Protein AF-A0A917RZV7-F1 (afdb_monomer)

Foldseek 3Di:
DKKKFKFFAAPPDDSPLRRQAIDPPDTDGDPPNDDDVVVSLVTQWMWIAIPVGTDDIGGSVRCPCVVVVNVVSNCCRVVVVVVVVVVPD

Organism: NCBI:txid492735

Structure (mmCIF, N/CA/C/O backbone):
data_AF-A0A917RZV7-F1
#
_entry.id   AF-A0A917RZV7-F1
#
loop_
_atom_site.group_PDB
_atom_site.id
_atom_site.type_symbol
_atom_site.label_atom_id
_atom_site.label_alt_id
_atom_site.label_comp_id
_atom_site.label_asym_id
_atom_site.label_entity_id
_atom_site.label_seq_id
_atom_site.pdbx_PDB_ins_code
_atom_site.Cartn_x
_atom_site.Cartn_y
_atom_site.Cartn_z
_atom_site.occupancy
_atom_site.B_iso_or_equiv
_atom_site.auth_seq_id
_atom_site.auth_comp_id
_atom_site.auth_asym_id
_atom_site.auth_atom_id
_atom_site.pdbx_PDB_model_num
ATOM 1 N N . MET A 1 1 ? -13.526 -5.083 12.067 1.00 60.59 1 MET A N 1
ATOM 2 C CA . MET A 1 1 ? -12.559 -4.077 11.584 1.00 60.59 1 MET A CA 1
ATOM 3 C C . MET A 1 1 ? -12.096 -4.558 10.238 1.00 60.59 1 MET A C 1
ATOM 5 O O . MET A 1 1 ? -11.440 -5.597 10.181 1.00 60.59 1 MET A O 1
ATOM 9 N N . ASN A 1 2 ? -12.515 -3.854 9.194 1.00 81.88 2 ASN A N 1
ATOM 10 C CA . ASN A 1 2 ? -12.161 -4.217 7.831 1.00 81.88 2 ASN A CA 1
ATOM 11 C C . ASN A 1 2 ? -10.685 -3.926 7.606 1.00 81.88 2 ASN A C 1
ATOM 13 O O . ASN A 1 2 ? -10.069 -3.161 8.348 1.00 81.88 2 ASN A O 1
ATOM 17 N N . LYS A 1 3 ? -10.093 -4.587 6.620 1.00 91.69 3 LYS A N 1
ATOM 18 C CA . LYS A 1 3 ? -8.700 -4.372 6.236 1.00 91.69 3 LYS A CA 1
ATOM 19 C C . LYS A 1 3 ? -8.658 -4.018 4.766 1.00 91.69 3 LYS A C 1
ATOM 21 O O . LYS A 1 3 ? -9.331 -4.643 3.952 1.00 91.69 3 LYS A O 1
ATOM 26 N N . LEU A 1 4 ? -7.841 -3.030 4.433 1.00 94.56 4 LEU A N 1
ATOM 27 C CA . LEU A 1 4 ? -7.475 -2.749 3.057 1.00 94.56 4 LEU A CA 1
ATOM 28 C C . LEU A 1 4 ? -6.216 -3.555 2.736 1.00 94.56 4 LEU A C 1
ATOM 30 O O . LEU A 1 4 ? -5.133 -3.239 3.223 1.00 94.56 4 LEU A O 1
ATOM 34 N N . TYR A 1 5 ? -6.345 -4.619 1.957 1.00 95.00 5 TYR A N 1
ATOM 35 C CA . TYR A 1 5 ? -5.216 -5.429 1.517 1.00 95.00 5 TYR A CA 1
ATOM 36 C C . TYR A 1 5 ? -4.488 -4.729 0.373 1.00 95.00 5 TYR A C 1
ATOM 38 O O . TYR A 1 5 ? -5.106 -4.277 -0.593 1.00 95.00 5 TYR A O 1
ATOM 46 N N . ILE A 1 6 ? -3.166 -4.657 0.490 1.00 95.38 6 ILE A N 1
ATOM 47 C CA . ILE A 1 6 ? -2.294 -3.984 -0.464 1.00 95.38 6 ILE A CA 1
ATOM 48 C C . ILE A 1 6 ? -1.489 -5.043 -1.200 1.00 95.38 6 ILE A C 1
ATOM 50 O O . ILE A 1 6 ? -0.810 -5.872 -0.586 1.00 95.38 6 ILE A O 1
ATOM 54 N N . PHE A 1 7 ? -1.553 -4.993 -2.522 1.00 94.19 7 PHE A N 1
ATOM 55 C CA . PHE A 1 7 ? -0.693 -5.765 -3.397 1.00 94.19 7 PHE A CA 1
ATOM 56 C C . PHE A 1 7 ? 0.250 -4.814 -4.118 1.00 94.19 7 PHE A C 1
ATOM 58 O O . PHE A 1 7 ? -0.164 -3.737 -4.530 1.00 94.19 7 PHE A O 1
ATOM 65 N N . ALA A 1 8 ? 1.515 -5.182 -4.245 1.00 93.19 8 ALA A N 1
ATOM 66 C CA . ALA A 1 8 ? 2.536 -4.364 -4.863 1.00 93.19 8 ALA A CA 1
ATOM 67 C C . ALA A 1 8 ? 3.320 -5.176 -5.882 1.00 93.19 8 ALA A C 1
ATOM 69 O O . ALA A 1 8 ? 3.642 -6.342 -5.657 1.00 93.19 8 ALA A O 1
ATOM 70 N N . TYR A 1 9 ? 3.600 -4.551 -7.017 1.00 90.88 9 TYR A N 1
ATOM 71 C CA . TYR A 1 9 ? 4.139 -5.238 -8.175 1.00 90.88 9 TYR A CA 1
ATOM 72 C C . TYR A 1 9 ? 5.337 -4.475 -8.716 1.00 90.88 9 TYR A C 1
ATOM 74 O O . TYR A 1 9 ? 5.295 -3.255 -8.882 1.00 90.88 9 TYR A O 1
ATOM 82 N N . LYS A 1 10 ? 6.395 -5.220 -9.028 1.00 86.56 10 LYS A N 1
ATOM 83 C CA . LYS A 1 10 ? 7.619 -4.701 -9.630 1.00 86.56 10 LYS A CA 1
ATOM 84 C C . LYS A 1 10 ? 8.088 -5.651 -10.713 1.00 86.56 10 LYS A C 1
ATOM 86 O O . LYS A 1 10 ? 8.454 -6.787 -10.427 1.00 86.56 10 LYS A O 1
ATOM 91 N N . ALA A 1 11 ? 8.087 -5.213 -11.961 1.00 75.00 11 ALA A N 1
ATOM 92 C CA . ALA A 1 11 ? 8.692 -5.961 -13.046 1.00 75.00 11 ALA A CA 1
ATOM 93 C C . ALA A 1 11 ? 10.225 -5.962 -12.872 1.00 75.00 11 ALA A C 1
ATOM 95 O O . ALA A 1 11 ? 10.810 -4.939 -12.512 1.00 75.00 11 ALA A O 1
ATOM 96 N N . PRO A 1 12 ? 10.920 -7.088 -13.120 1.00 66.56 12 PRO A N 1
ATOM 97 C CA . PRO A 1 12 ? 10.439 -8.361 -13.667 1.00 66.56 12 PRO A CA 1
ATOM 98 C C . PRO A 1 12 ? 10.086 -9.423 -12.598 1.00 66.56 12 PRO A C 1
ATOM 100 O O . PRO A 1 12 ? 10.059 -10.612 -12.912 1.00 66.56 12 PRO A O 1
ATOM 103 N N . VAL A 1 13 ? 9.882 -9.035 -11.334 1.00 64.00 13 VAL A N 1
ATOM 104 C CA . VAL A 1 13 ? 9.659 -9.958 -10.207 1.00 64.00 13 VAL A CA 1
ATOM 105 C C . VAL A 1 13 ? 8.319 -10.687 -10.359 1.00 64.00 13 VAL A C 1
ATOM 107 O O . VAL A 1 13 ? 7.331 -10.130 -10.841 1.00 64.00 13 VAL A O 1
ATOM 110 N N . ALA A 1 14 ? 8.299 -11.971 -9.993 1.00 62.94 14 ALA A N 1
ATOM 111 C CA . ALA A 1 14 ? 7.146 -12.840 -10.185 1.00 62.94 14 ALA A CA 1
ATOM 112 C C . ALA A 1 14 ? 5.910 -12.349 -9.392 1.00 62.94 14 ALA A C 1
ATOM 114 O O . ALA A 1 14 ? 6.043 -12.003 -8.219 1.00 62.94 14 ALA A O 1
ATOM 115 N N . PRO A 1 15 ? 4.687 -12.418 -9.962 1.00 67.12 15 PRO A N 1
ATOM 116 C CA . PRO A 1 15 ? 3.452 -11.972 -9.299 1.00 67.12 15 PRO A CA 1
ATOM 117 C C . PRO A 1 15 ? 3.078 -12.742 -8.021 1.00 67.12 15 PRO A C 1
ATOM 119 O O . PRO A 1 15 ? 2.172 -12.328 -7.303 1.00 67.12 15 PRO A O 1
ATOM 122 N N . MET A 1 16 ? 3.724 -13.885 -7.758 1.00 66.62 16 MET A N 1
ATOM 123 C CA . MET A 1 16 ? 3.380 -14.778 -6.644 1.00 66.62 16 MET A CA 1
ATOM 124 C C . MET A 1 16 ? 3.635 -14.157 -5.262 1.00 66.62 16 MET A C 1
ATOM 126 O O . MET A 1 16 ? 2.972 -14.550 -4.305 1.00 66.62 16 MET A O 1
ATOM 130 N N . ASP A 1 17 ? 4.501 -13.145 -5.173 1.00 72.50 17 ASP A N 1
ATOM 131 C CA . ASP A 1 17 ? 4.817 -12.444 -3.922 1.00 72.50 17 ASP A CA 1
ATOM 132 C C . ASP A 1 17 ? 4.166 -11.060 -3.826 1.00 72.50 17 ASP A C 1
ATOM 134 O O . ASP A 1 17 ? 4.531 -10.259 -2.975 1.00 72.50 17 ASP A O 1
ATOM 138 N N . ALA A 1 18 ? 3.169 -10.768 -4.663 1.00 85.38 18 ALA A N 1
ATOM 139 C CA . ALA A 1 18 ? 2.606 -9.426 -4.741 1.00 85.38 18 ALA A CA 1
ATOM 140 C C . ALA A 1 18 ? 1.870 -8.970 -3.470 1.00 85.38 18 ALA A C 1
ATOM 142 O O . ALA A 1 18 ? 1.658 -7.777 -3.303 1.00 85.38 18 ALA A O 1
ATOM 143 N N . TYR A 1 19 ? 1.467 -9.867 -2.560 1.00 91.69 19 TYR A N 1
ATOM 144 C CA . TYR A 1 19 ? 0.798 -9.448 -1.321 1.00 91.69 19 TYR A CA 1
ATOM 145 C C . TYR A 1 19 ? 1.777 -8.725 -0.382 1.00 91.69 19 TYR A C 1
ATOM 147 O O . TYR A 1 19 ? 2.595 -9.358 0.290 1.00 91.69 19 TYR A O 1
ATOM 155 N N . ALA A 1 20 ? 1.643 -7.402 -0.320 1.00 92.44 20 ALA A N 1
ATOM 156 C CA . ALA A 1 20 ? 2.566 -6.479 0.327 1.00 92.44 20 ALA A CA 1
ATOM 157 C C . ALA A 1 20 ? 2.251 -6.221 1.803 1.00 92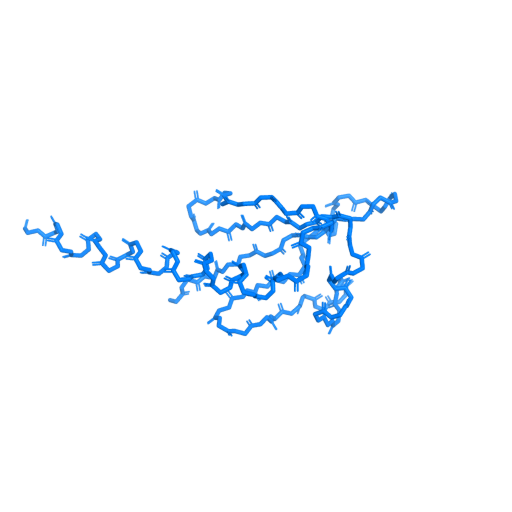.44 20 ALA A C 1
ATOM 159 O O . ALA A 1 20 ? 3.135 -5.812 2.552 1.00 92.44 20 ALA A O 1
ATOM 160 N N . GLY A 1 21 ? 1.007 -6.440 2.230 1.00 94.69 21 GLY A N 1
ATOM 161 C CA . GLY A 1 21 ? 0.551 -6.125 3.582 1.00 94.69 21 GLY A CA 1
ATOM 162 C C . GLY A 1 21 ? -0.887 -5.622 3.605 1.00 94.69 21 GLY A C 1
ATOM 163 O O . GLY A 1 21 ? -1.625 -5.769 2.633 1.00 94.69 21 GLY A O 1
ATOM 164 N N . TYR A 1 22 ? -1.294 -5.014 4.714 1.00 95.44 22 TYR A N 1
ATOM 165 C CA . TYR A 1 22 ? -2.629 -4.434 4.850 1.00 95.44 22 TYR A CA 1
ATOM 166 C C . TYR A 1 22 ? -2.589 -3.067 5.533 1.00 95.44 22 TYR A C 1
ATOM 168 O O . TYR A 1 22 ? -1.602 -2.704 6.167 1.00 95.44 22 TYR A O 1
ATOM 176 N N . PHE A 1 23 ? -3.678 -2.318 5.406 1.00 95.12 23 PHE A N 1
ATOM 177 C CA . PHE A 1 23 ? -3.891 -1.030 6.046 1.00 95.12 23 PHE A CA 1
ATOM 178 C C . PHE A 1 23 ? -5.197 -1.054 6.852 1.00 95.12 23 PHE A C 1
ATOM 180 O O . PHE A 1 23 ? -6.238 -1.479 6.345 1.00 95.12 23 PHE A O 1
ATOM 187 N N . ASP A 1 24 ? -5.134 -0.614 8.107 1.00 92.94 24 ASP A N 1
ATOM 188 C CA . ASP A 1 24 ? -6.270 -0.515 9.042 1.00 92.94 24 ASP A CA 1
ATOM 189 C C . ASP A 1 24 ? -6.367 0.870 9.723 1.00 92.94 24 ASP A C 1
ATOM 191 O O . ASP A 1 24 ? -7.013 1.042 10.759 1.00 92.94 24 ASP A O 1
ATOM 195 N N . GLY A 1 25 ? -5.718 1.869 9.122 1.00 90.25 25 GLY A N 1
ATOM 196 C CA . GLY A 1 25 ? -5.410 3.173 9.713 1.00 90.25 25 GLY A CA 1
ATOM 197 C C . GLY A 1 25 ? -3.901 3.385 9.852 1.00 90.25 25 GLY A C 1
ATOM 198 O O . GLY A 1 25 ? -3.431 4.520 9.850 1.00 90.25 25 GLY A O 1
ATOM 199 N N . THR A 1 26 ? -3.132 2.295 9.905 1.00 92.62 26 THR A N 1
ATOM 200 C CA . THR A 1 26 ? -1.675 2.281 9.729 1.00 92.62 26 THR A CA 1
ATOM 201 C C . THR A 1 26 ? -1.299 1.210 8.704 1.00 92.62 26 THR A C 1
ATOM 203 O O . THR A 1 26 ? -1.982 0.196 8.576 1.00 92.62 26 THR A O 1
ATOM 206 N N . PHE A 1 27 ? -0.230 1.427 7.932 1.00 93.94 27 PHE A N 1
ATOM 207 C CA . PHE A 1 27 ? 0.263 0.409 7.003 1.00 93.94 27 PHE A CA 1
ATOM 208 C C . PHE A 1 27 ? 1.082 -0.656 7.741 1.00 93.94 27 PHE A C 1
ATOM 210 O O . PHE A 1 27 ? 2.063 -0.347 8.418 1.00 93.94 27 PHE A O 1
ATOM 217 N N . HIS A 1 28 ? 0.696 -1.916 7.561 1.00 94.31 28 HIS A N 1
ATOM 218 C CA . HIS A 1 28 ? 1.342 -3.094 8.122 1.00 94.31 28 HIS A CA 1
ATOM 219 C C . HIS A 1 28 ? 1.937 -3.941 6.991 1.00 94.31 28 HIS A C 1
ATOM 221 O O . HIS A 1 28 ? 1.205 -4.712 6.357 1.00 94.31 28 HIS A O 1
ATOM 227 N N . PRO A 1 29 ? 3.248 -3.817 6.715 1.00 94.19 29 PRO A N 1
ATOM 228 C CA . PRO A 1 29 ? 3.888 -4.576 5.653 1.00 94.19 29 PRO A CA 1
ATOM 229 C C . PRO A 1 29 ? 3.967 -6.067 6.011 1.00 94.19 29 PRO A C 1
ATOM 231 O O . PRO A 1 29 ? 4.081 -6.441 7.181 1.00 94.19 29 PRO A O 1
ATOM 234 N N . LYS A 1 30 ? 3.911 -6.935 4.998 1.00 90.62 30 LYS A N 1
ATOM 235 C CA . LYS A 1 30 ? 4.084 -8.381 5.152 1.00 90.62 30 LYS A CA 1
ATOM 236 C C . LYS A 1 30 ? 5.579 -8.722 5.202 1.00 90.62 30 LYS A C 1
ATOM 238 O O . LYS A 1 30 ? 6.253 -8.605 4.173 1.00 90.62 30 LYS A O 1
ATOM 243 N N . PRO A 1 31 ? 6.083 -9.255 6.332 1.00 86.31 31 PRO A N 1
ATOM 244 C CA . P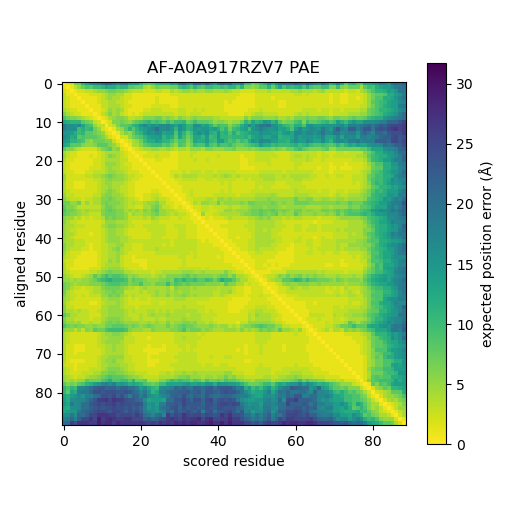RO A 1 31 ? 7.483 -9.644 6.448 1.00 86.31 31 PRO A CA 1
ATOM 245 C C . PRO A 1 31 ? 7.892 -10.641 5.360 1.00 86.31 31 PRO A C 1
ATOM 247 O O . PRO A 1 31 ? 7.172 -11.604 5.085 1.00 86.31 31 PRO A O 1
ATOM 250 N N . GLY A 1 32 ? 9.058 -10.415 4.755 1.00 83.00 32 GLY A N 1
ATOM 251 C CA . GLY A 1 32 ? 9.596 -11.252 3.678 1.00 83.00 32 GLY A CA 1
ATOM 252 C C . GLY A 1 32 ? 9.136 -10.871 2.267 1.00 83.00 32 GLY A C 1
ATOM 253 O O . GLY A 1 32 ? 9.698 -11.397 1.314 1.00 83.00 32 GLY A O 1
ATOM 254 N N . VAL A 1 33 ? 8.174 -9.949 2.129 1.00 85.00 33 VAL A N 1
ATOM 255 C CA . VAL A 1 33 ? 7.827 -9.305 0.848 1.00 85.00 33 VAL A CA 1
ATOM 256 C C . VAL A 1 33 ? 8.269 -7.846 0.865 1.00 85.00 33 VAL A C 1
ATOM 258 O O . VAL A 1 33 ? 9.006 -7.412 -0.014 1.00 85.00 33 VAL A O 1
ATOM 261 N N . LEU A 1 34 ? 7.839 -7.115 1.894 1.00 86.44 34 LEU A N 1
ATOM 262 C CA . LEU A 1 34 ? 8.133 -5.705 2.121 1.00 86.44 34 LEU A CA 1
ATOM 263 C C . LEU A 1 34 ? 8.408 -5.491 3.612 1.00 86.44 34 LEU A C 1
ATOM 265 O O . LEU A 1 34 ? 7.760 -6.106 4.459 1.00 86.44 34 LEU A O 1
ATOM 269 N N . ASN A 1 35 ? 9.362 -4.627 3.945 1.00 84.81 35 ASN A N 1
ATOM 270 C CA . ASN A 1 35 ? 9.726 -4.313 5.329 1.00 84.81 35 ASN A CA 1
ATOM 271 C C . ASN A 1 35 ? 9.216 -2.941 5.780 1.00 84.81 35 ASN A C 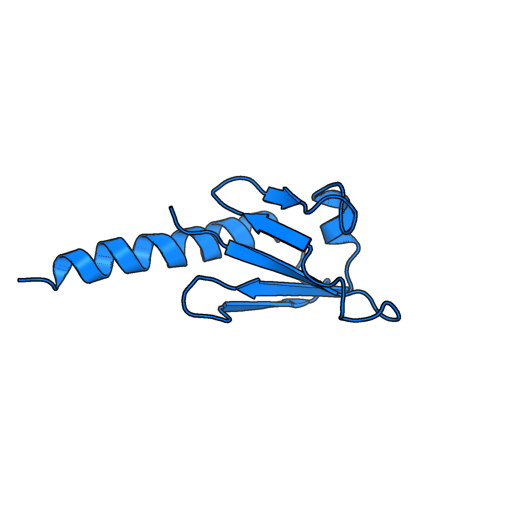1
ATOM 273 O O . ASN A 1 35 ? 9.145 -2.683 6.982 1.00 84.81 35 ASN A O 1
ATOM 277 N N . SER A 1 36 ? 8.870 -2.052 4.846 1.00 87.94 36 SER A N 1
ATOM 278 C CA . SER A 1 36 ? 8.451 -0.686 5.159 1.00 87.94 36 SER A CA 1
ATOM 279 C C . SER A 1 36 ? 7.514 -0.098 4.102 1.00 87.94 36 SER A C 1
ATOM 281 O O . SER A 1 36 ? 7.313 -0.663 3.027 1.00 87.94 36 SER A O 1
ATOM 283 N N . PHE A 1 37 ? 6.937 1.062 4.424 1.00 89.56 37 PHE A N 1
ATOM 284 C CA . PHE A 1 37 ? 6.197 1.876 3.461 1.00 89.56 37 PHE A CA 1
ATOM 285 C C . PHE A 1 37 ? 7.117 2.473 2.385 1.00 89.56 37 PHE A C 1
ATOM 287 O O . PHE A 1 37 ? 6.712 2.584 1.236 1.00 89.56 37 PHE A O 1
ATOM 294 N N . ASP A 1 38 ? 8.366 2.805 2.715 1.00 90.56 38 ASP A N 1
ATOM 295 C CA . ASP A 1 38 ? 9.307 3.357 1.731 1.00 90.56 38 ASP A CA 1
ATOM 296 C C . ASP A 1 38 ? 9.597 2.348 0.614 1.00 90.56 38 ASP A C 1
ATOM 298 O O . ASP A 1 38 ? 9.564 2.694 -0.562 1.00 90.56 38 ASP A O 1
ATOM 302 N N . GLU A 1 39 ? 9.768 1.068 0.955 1.00 89.38 39 GLU A N 1
ATOM 303 C CA . GLU A 1 39 ? 9.956 0.017 -0.050 1.00 89.38 39 GLU A CA 1
ATOM 304 C C . GLU A 1 39 ? 8.700 -0.193 -0.929 1.00 89.38 39 GLU A C 1
ATOM 306 O O . GLU A 1 39 ? 8.800 -0.682 -2.059 1.00 89.38 39 GLU A O 1
ATOM 311 N N . LEU A 1 40 ? 7.510 0.188 -0.443 1.00 90.06 40 LEU A N 1
ATOM 312 C CA . LEU A 1 40 ? 6.271 0.177 -1.228 1.00 90.06 40 LEU A CA 1
ATOM 313 C C . LEU A 1 40 ? 6.282 1.271 -2.307 1.00 90.06 40 LEU A C 1
ATOM 315 O O . LEU A 1 40 ? 5.716 1.090 -3.383 1.00 90.06 40 LEU A O 1
ATOM 319 N N . MET A 1 41 ? 6.953 2.392 -2.042 1.00 90.94 41 MET A N 1
ATOM 320 C CA . MET A 1 41 ? 7.073 3.505 -2.987 1.00 90.94 41 MET A CA 1
ATOM 321 C C . MET A 1 41 ? 8.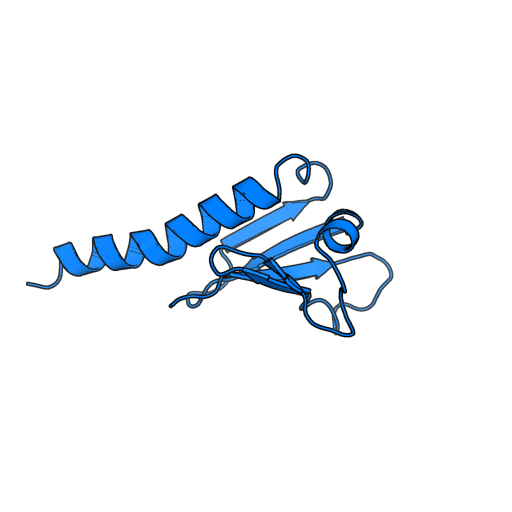003 3.174 -4.170 1.00 90.94 41 MET A C 1
ATOM 323 O O . MET A 1 41 ? 7.899 3.781 -5.239 1.00 90.94 41 MET A O 1
ATOM 327 N N . ASP A 1 42 ? 8.857 2.160 -4.017 1.00 90.69 42 ASP A N 1
ATOM 328 C CA . ASP A 1 42 ? 9.796 1.674 -5.038 1.00 90.69 42 ASP A CA 1
ATOM 329 C C . ASP A 1 42 ? 9.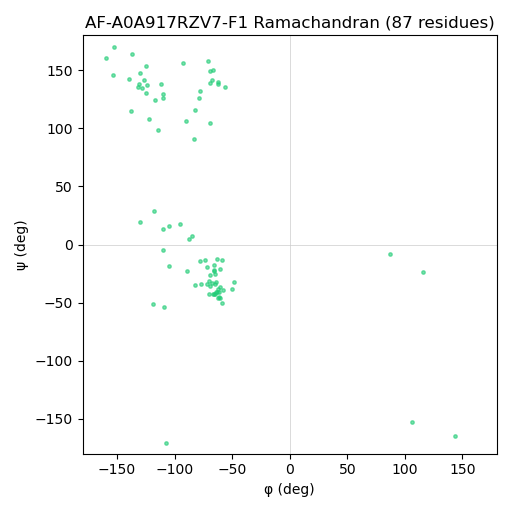182 0.664 -6.030 1.00 90.69 42 ASP A C 1
ATOM 331 O O . ASP A 1 42 ? 9.907 0.039 -6.818 1.00 90.69 42 ASP A O 1
ATOM 335 N N . GLN A 1 43 ? 7.867 0.458 -5.960 1.00 90.75 43 GLN A N 1
ATOM 336 C CA . GLN A 1 43 ? 7.105 -0.499 -6.768 1.00 90.75 43 GLN A CA 1
ATOM 337 C C . GLN A 1 43 ? 6.556 0.179 -8.033 1.00 90.75 43 GLN A C 1
ATOM 339 O O . GLN A 1 43 ? 6.368 1.394 -8.059 1.00 90.75 43 GLN A O 1
ATOM 344 N N . ASP A 1 44 ? 6.272 -0.594 -9.085 1.00 91.50 44 ASP A N 1
ATOM 345 C CA . ASP A 1 44 ? 5.776 -0.052 -10.362 1.00 91.50 44 ASP A CA 1
ATOM 346 C C . ASP A 1 44 ? 4.292 0.326 -10.285 1.00 91.50 44 ASP A C 1
ATOM 348 O O . ASP A 1 44 ? 3.828 1.272 -10.934 1.00 91.50 44 ASP A O 1
ATOM 352 N N . TYR A 1 45 ? 3.529 -0.433 -9.502 1.00 92.62 45 TYR A N 1
ATOM 353 C CA . TYR A 1 45 ? 2.151 -0.126 -9.155 1.00 92.62 45 TYR A CA 1
ATOM 354 C C . TYR A 1 45 ? 1.728 -0.883 -7.895 1.00 92.62 45 TYR A C 1
ATOM 356 O O . TYR A 1 45 ? 2.328 -1.894 -7.518 1.00 92.62 45 TYR A O 1
ATOM 364 N N . VAL A 1 46 ? 0.665 -0.392 -7.262 1.00 94.38 46 VAL A N 1
ATOM 365 C CA . VAL A 1 46 ? -0.025 -1.092 -6.180 1.00 94.38 46 VAL A CA 1
ATOM 366 C C . VAL A 1 46 ? -1.502 -1.253 -6.493 1.00 94.38 46 VAL A C 1
ATOM 368 O O . VAL A 1 46 ? -2.091 -0.460 -7.227 1.00 94.38 46 VAL A O 1
ATOM 371 N N . GLU A 1 47 ? -2.105 -2.277 -5.914 1.00 95.00 47 GLU A N 1
ATOM 372 C CA . GLU A 1 47 ? -3.528 -2.558 -6.010 1.00 95.00 47 GLU A CA 1
ATOM 373 C C . GLU A 1 47 ? -4.133 -2.707 -4.623 1.00 95.00 47 GLU A C 1
ATOM 375 O O . GLU A 1 47 ? -3.524 -3.252 -3.700 1.00 95.00 47 GLU A O 1
ATOM 380 N N . PHE A 1 48 ? -5.344 -2.186 -4.490 1.00 95.69 48 PHE A N 1
ATOM 381 C CA . PHE A 1 48 ? -6.095 -2.112 -3.252 1.00 95.69 48 PHE A CA 1
ATOM 382 C C . PHE A 1 48 ? -7.278 -3.068 -3.319 1.00 95.69 48 PHE A C 1
ATOM 384 O O . PHE A 1 48 ? -8.073 -3.017 -4.259 1.00 95.69 48 PHE A O 1
ATOM 391 N N . PHE A 1 49 ? -7.419 -3.903 -2.295 1.00 93.81 49 PHE A N 1
ATOM 392 C CA . PHE A 1 49 ? -8.516 -4.854 -2.162 1.00 93.81 49 PHE A CA 1
ATOM 393 C C . PHE A 1 49 ? -9.169 -4.705 -0.790 1.00 93.81 49 PHE A C 1
ATOM 395 O O . PHE A 1 49 ? -8.483 -4.622 0.224 1.00 93.81 49 PHE A O 1
ATOM 402 N N . GLY A 1 50 ? -10.496 -4.681 -0.753 1.00 90.50 50 GLY A N 1
ATOM 403 C CA . GLY A 1 50 ? -11.270 -4.825 0.478 1.00 90.50 50 GLY A CA 1
ATOM 404 C C . GLY A 1 50 ? -11.950 -6.187 0.539 1.00 90.50 50 GLY A C 1
ATOM 405 O O . GLY A 1 50 ? -11.739 -7.040 -0.325 1.00 90.50 50 GLY A O 1
ATOM 406 N N . ASP A 1 51 ? -12.834 -6.369 1.517 1.00 84.44 51 ASP A N 1
ATOM 407 C CA . ASP A 1 51 ? -13.563 -7.632 1.695 1.00 84.44 51 ASP A CA 1
ATOM 408 C C . ASP A 1 51 ? -14.519 -7.939 0.522 1.00 84.44 51 ASP A C 1
ATOM 410 O O . ASP A 1 51 ? -14.770 -9.099 0.200 1.00 84.44 51 ASP A O 1
ATOM 414 N N . CYS A 1 52 ? -14.980 -6.903 -0.190 1.00 81.69 52 CYS A N 1
ATOM 415 C CA . CYS A 1 52 ? -15.815 -7.019 -1.393 1.00 81.69 52 CYS A CA 1
ATOM 416 C C . CYS A 1 52 ? -15.012 -7.163 -2.703 1.00 81.69 52 CYS A C 1
ATOM 418 O O . CYS A 1 52 ? -15.603 -7.170 -3.784 1.00 81.69 52 CYS A O 1
ATOM 420 N N . GLY A 1 53 ? -13.680 -7.267 -2.631 1.00 87.25 53 GLY A N 1
ATOM 421 C CA . GLY A 1 53 ? -12.797 -7.443 -3.785 1.00 87.25 53 GLY A CA 1
ATOM 422 C C . GLY A 1 53 ? -11.994 -6.195 -4.161 1.00 87.25 53 GLY A C 1
ATOM 423 O O . GLY A 1 53 ? -11.641 -5.378 -3.312 1.00 87.25 53 GLY A O 1
ATOM 424 N N . PHE A 1 54 ? -11.642 -6.095 -5.445 1.00 88.94 54 PHE A N 1
ATOM 425 C CA . PHE A 1 54 ? -10.794 -5.033 -5.995 1.00 88.94 54 PHE A CA 1
ATOM 426 C C . PHE A 1 54 ? -11.424 -3.645 -5.834 1.00 88.94 54 PHE A C 1
ATOM 428 O O . PHE A 1 54 ? -12.614 -3.465 -6.095 1.00 88.94 54 PHE A O 1
ATOM 435 N N . LEU A 1 55 ? -10.607 -2.659 -5.467 1.00 90.44 55 LEU A N 1
ATOM 436 C CA . LEU A 1 55 ? -11.032 -1.273 -5.275 1.00 90.44 55 LEU A CA 1
ATOM 437 C C . LEU A 1 55 ? -10.320 -0.316 -6.223 1.00 90.44 55 LEU A C 1
ATOM 439 O O . LEU A 1 55 ? -10.968 0.504 -6.871 1.00 90.44 55 LEU A O 1
ATOM 443 N N . GLU A 1 56 ? -8.991 -0.386 -6.282 1.00 93.06 56 GLU A N 1
ATOM 444 C CA . GLU A 1 56 ? -8.193 0.607 -6.997 1.00 93.06 56 GLU A CA 1
ATOM 445 C C . GLU A 1 56 ? -6.860 0.026 -7.474 1.00 93.06 56 GLU A C 1
ATOM 447 O O . GLU A 1 56 ? -6.248 -0.801 -6.802 1.00 93.06 56 GLU A O 1
ATOM 452 N N . HIS A 1 57 ? -6.405 0.500 -8.632 1.00 93.81 57 HIS A N 1
ATOM 453 C CA . HIS A 1 57 ? -5.075 0.253 -9.180 1.00 93.81 57 HIS A CA 1
ATOM 454 C C . HIS A 1 57 ? -4.345 1.594 -9.280 1.00 93.81 57 HIS A C 1
ATOM 456 O O . HIS A 1 57 ? -4.840 2.529 -9.916 1.00 93.81 57 HIS A O 1
ATOM 462 N N . ILE A 1 58 ? -3.167 1.692 -8.669 1.00 93.88 58 ILE A N 1
ATOM 463 C CA . ILE A 1 58 ? -2.398 2.930 -8.567 1.00 93.88 58 ILE A CA 1
ATOM 464 C C . ILE A 1 58 ? -1.024 2.706 -9.199 1.00 93.88 58 ILE A C 1
ATOM 466 O O . ILE A 1 58 ? -0.179 2.030 -8.621 1.00 93.88 58 ILE A O 1
ATOM 470 N N . PRO A 1 59 ? -0.768 3.295 -10.373 1.00 92.62 59 PRO A N 1
ATOM 471 C CA . PRO A 1 59 ? 0.567 3.337 -10.964 1.00 92.62 59 PRO A CA 1
ATOM 472 C C . PRO A 1 59 ? 1.553 4.190 -10.150 1.00 92.62 59 PRO A C 1
ATOM 474 O O . PRO A 1 59 ? 1.158 5.223 -9.604 1.00 92.62 59 PRO A O 1
ATOM 477 N N . GLN A 1 60 ? 2.848 3.856 -10.192 1.00 92.88 60 GLN A N 1
ATOM 478 C CA . GLN A 1 60 ? 3.923 4.547 -9.456 1.00 92.88 60 GLN A CA 1
ATOM 479 C C . GLN A 1 60 ? 3.927 6.071 -9.628 1.00 92.88 60 GLN A C 1
ATOM 481 O O . GLN A 1 60 ? 4.130 6.819 -8.675 1.00 92.88 60 GLN A O 1
ATOM 486 N N . ARG A 1 61 ? 3.634 6.571 -10.837 1.00 91.38 61 ARG A N 1
ATOM 487 C CA . ARG A 1 61 ? 3.562 8.020 -11.123 1.00 91.38 61 ARG A CA 1
ATOM 488 C C . ARG A 1 61 ? 2.535 8.784 -10.270 1.00 91.38 61 ARG A C 1
ATOM 490 O O . ARG A 1 61 ? 2.552 10.009 -10.268 1.00 91.38 61 ARG A O 1
ATOM 497 N N . PHE A 1 62 ? 1.636 8.079 -9.583 1.00 90.88 62 PHE A N 1
ATOM 498 C CA . PHE A 1 62 ? 0.628 8.639 -8.685 1.00 90.88 62 PHE A CA 1
ATOM 499 C C . PHE A 1 62 ? 0.891 8.319 -7.205 1.00 90.88 62 PHE A C 1
ATOM 501 O O . PHE A 1 62 ? 0.005 8.526 -6.376 1.00 90.88 62 PHE A O 1
ATOM 508 N N . PHE A 1 63 ? 2.086 7.830 -6.859 1.00 91.81 63 PHE A N 1
ATOM 509 C CA . PHE A 1 63 ? 2.440 7.481 -5.481 1.00 91.81 63 PHE A CA 1
ATOM 510 C C . PHE A 1 63 ? 2.691 8.679 -4.569 1.00 91.81 63 PHE A C 1
ATOM 512 O O . PHE A 1 63 ? 2.714 8.488 -3.361 1.00 91.81 63 PHE A O 1
ATOM 519 N N . GLY A 1 64 ? 2.835 9.899 -5.102 1.00 89.19 64 GLY A N 1
ATOM 520 C CA . GLY A 1 64 ? 3.093 11.099 -4.290 1.00 89.19 64 GLY A CA 1
ATOM 521 C C . GLY A 1 64 ? 2.155 11.248 -3.083 1.00 89.19 64 GLY A C 1
ATOM 522 O O . GLY A 1 64 ? 2.602 11.668 -2.024 1.00 89.19 64 GLY A O 1
ATOM 523 N N . ASP A 1 65 ? 0.908 10.785 -3.219 1.00 89.31 65 ASP A N 1
ATOM 524 C CA . ASP A 1 65 ? -0.111 10.801 -2.164 1.00 89.31 65 ASP A CA 1
ATOM 525 C C . ASP A 1 65 ? -0.579 9.387 -1.768 1.00 89.31 65 ASP A C 1
ATOM 527 O O . ASP A 1 65 ? -1.732 9.191 -1.380 1.00 89.31 65 ASP A O 1
ATOM 531 N N . LEU A 1 66 ? 0.272 8.363 -1.905 1.00 91.88 66 LEU A N 1
ATOM 532 C CA . LEU A 1 66 ? -0.146 6.964 -1.757 1.00 91.88 66 LEU A CA 1
ATOM 533 C C . LEU A 1 66 ? -0.767 6.676 -0.385 1.00 91.88 66 LEU A C 1
ATOM 535 O O . LEU A 1 66 ? -1.778 5.982 -0.303 1.00 91.88 66 LEU A O 1
ATOM 539 N N . TYR A 1 67 ? -0.212 7.256 0.679 1.00 93.12 67 TYR A N 1
ATOM 540 C CA . TYR A 1 67 ? -0.760 7.113 2.027 1.00 93.12 67 TYR A CA 1
ATOM 541 C C . TYR A 1 67 ? -2.175 7.702 2.133 1.00 93.12 67 TYR A C 1
ATOM 543 O O . TYR A 1 67 ? -3.088 7.042 2.623 1.00 93.12 67 TYR A O 1
ATOM 551 N N . ALA A 1 68 ? -2.392 8.907 1.597 1.00 92.62 68 ALA A N 1
ATOM 552 C CA . ALA A 1 68 ? -3.711 9.542 1.577 1.00 92.62 68 ALA A CA 1
ATOM 553 C C . ALA A 1 68 ? -4.719 8.744 0.732 1.00 92.62 68 ALA A C 1
ATOM 555 O O . ALA A 1 68 ? -5.906 8.688 1.051 1.00 92.62 68 ALA A O 1
ATOM 556 N N . LYS A 1 69 ? -4.256 8.076 -0.333 1.00 94.00 69 LYS A N 1
ATOM 557 C CA . LYS A 1 69 ? -5.085 7.155 -1.123 1.00 94.00 69 LYS A CA 1
ATOM 558 C C . LYS A 1 69 ? -5.480 5.913 -0.325 1.00 94.00 69 LYS A C 1
ATOM 560 O O . LYS A 1 69 ? -6.641 5.519 -0.390 1.00 94.00 69 LYS A O 1
ATOM 565 N N . MET A 1 70 ?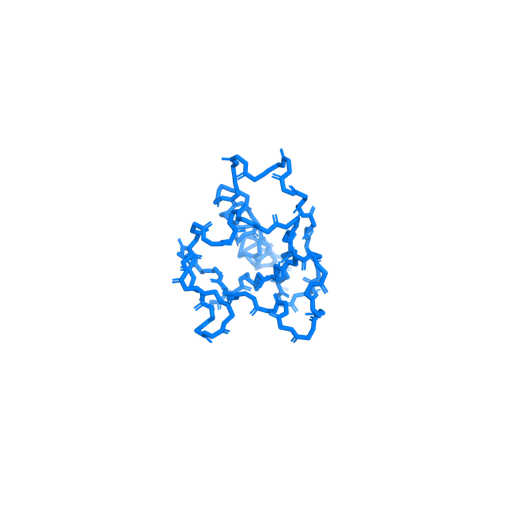 -4.556 5.324 0.440 1.00 94.38 70 MET A N 1
ATOM 566 C CA . MET A 1 70 ? -4.876 4.211 1.346 1.00 94.38 70 MET A CA 1
ATOM 567 C C . MET A 1 70 ? -5.907 4.627 2.391 1.00 94.38 70 MET A C 1
ATOM 569 O O . MET A 1 70 ? -6.890 3.919 2.590 1.00 94.38 70 MET A O 1
ATOM 573 N N . GLU A 1 71 ? -5.718 5.793 3.008 1.00 93.25 71 GLU A N 1
ATOM 574 C CA . GLU A 1 71 ? -6.655 6.347 3.984 1.00 93.25 71 GLU A CA 1
ATOM 575 C C . GLU A 1 71 ? -8.045 6.545 3.365 1.00 93.25 71 GLU A C 1
ATOM 577 O O . GLU A 1 71 ? -9.028 6.020 3.881 1.00 93.25 71 GLU A O 1
ATOM 582 N N . ALA A 1 72 ? -8.136 7.195 2.201 1.00 91.56 72 ALA A N 1
ATOM 583 C CA . ALA A 1 72 ? -9.406 7.411 1.512 1.00 91.56 72 ALA A CA 1
ATOM 584 C C . ALA A 1 72 ? -10.102 6.096 1.110 1.00 91.56 72 ALA A C 1
ATOM 586 O O . ALA A 1 72 ? -11.324 5.975 1.243 1.00 91.56 72 ALA A O 1
ATOM 587 N N . ALA A 1 73 ? -9.350 5.103 0.627 1.00 92.50 73 ALA A N 1
ATOM 588 C CA . ALA A 1 73 ? -9.883 3.785 0.290 1.00 92.50 73 ALA A CA 1
ATOM 589 C C . ALA A 1 73 ? -10.377 3.038 1.540 1.00 92.50 73 ALA A C 1
ATOM 591 O O . ALA A 1 73 ? -11.468 2.468 1.532 1.00 92.50 73 ALA A O 1
ATOM 592 N N . TYR A 1 74 ? -9.624 3.102 2.638 1.00 92.06 74 TYR A N 1
ATOM 593 C CA . TYR A 1 74 ? -9.997 2.506 3.916 1.00 92.06 74 TYR A CA 1
ATOM 594 C C . TYR A 1 74 ? -11.242 3.160 4.529 1.00 92.06 74 TYR A C 1
ATOM 596 O O . TYR A 1 74 ? -12.152 2.465 4.984 1.00 92.06 74 TYR A O 1
ATOM 604 N N . THR A 1 75 ? -11.342 4.490 4.488 1.00 89.12 75 THR A N 1
ATOM 605 C CA . THR A 1 75 ? -12.545 5.211 4.920 1.00 89.12 75 THR A CA 1
ATOM 606 C C . THR A 1 75 ? -13.751 4.841 4.064 1.00 89.12 75 THR A C 1
ATOM 608 O O . THR A 1 75 ? -14.835 4.680 4.605 1.00 89.12 75 THR A O 1
ATOM 611 N N . ARG A 1 76 ? -13.594 4.649 2.747 1.00 87.31 76 ARG A N 1
ATOM 612 C CA . ARG A 1 76 ? -14.692 4.182 1.882 1.00 87.31 76 ARG A CA 1
ATOM 613 C C . ARG A 1 76 ? -15.172 2.778 2.247 1.00 87.31 76 ARG A C 1
ATOM 615 O O . ARG A 1 76 ? -16.378 2.554 2.250 1.00 87.31 76 ARG A O 1
ATOM 622 N N . LEU A 1 77 ? -14.254 1.865 2.572 1.00 85.06 77 LEU A N 1
ATOM 623 C CA . LEU A 1 77 ? -14.604 0.510 3.006 1.00 85.06 77 LEU A CA 1
ATOM 624 C C . LEU A 1 77 ? -15.429 0.505 4.294 1.00 85.06 77 LEU A C 1
ATOM 626 O O . LEU A 1 77 ? -16.429 -0.198 4.364 1.00 85.06 77 LEU A O 1
ATOM 630 N N . ASN A 1 78 ? -15.031 1.292 5.295 1.00 79.69 78 ASN A N 1
ATOM 631 C CA . ASN A 1 78 ? -15.730 1.328 6.585 1.00 79.69 78 ASN A CA 1
ATOM 632 C C . ASN A 1 78 ? -16.964 2.252 6.567 1.00 79.69 78 ASN A C 1
ATOM 634 O O . ASN A 1 78 ? -17.984 1.943 7.171 1.00 79.69 78 ASN A O 1
ATOM 638 N N . GLY A 1 79 ? -16.916 3.365 5.834 1.00 66.94 79 GLY A N 1
ATOM 639 C CA . GLY A 1 79 ? -18.040 4.297 5.699 1.00 66.94 79 GLY A CA 1
ATOM 640 C C . GLY A 1 79 ? -19.206 3.723 4.888 1.00 66.94 79 GLY A 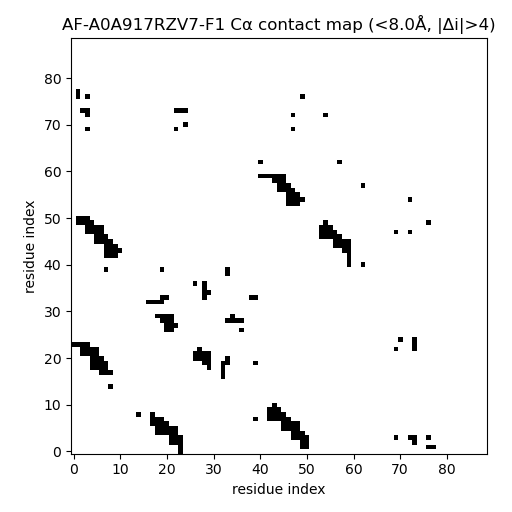C 1
ATOM 641 O O . GLY A 1 79 ? -20.353 4.098 5.115 1.00 66.94 79 GLY A O 1
ATOM 642 N N . GLY A 1 80 ? -18.941 2.777 3.977 1.00 57.94 80 GLY A N 1
ATOM 643 C CA . GLY A 1 80 ? -19.990 2.022 3.287 1.00 57.94 80 GLY A CA 1
ATOM 644 C C . GLY A 1 80 ? -20.817 1.134 4.226 1.00 57.94 80 GLY A C 1
ATOM 645 O O . GLY A 1 80 ? -22.023 1.001 4.023 1.00 57.94 80 GLY A O 1
ATOM 646 N N . GLU A 1 81 ? -20.208 0.578 5.280 1.00 55.31 81 GLU A N 1
ATOM 647 C CA . GLU A 1 81 ? -20.922 -0.215 6.293 1.00 55.31 81 GLU A CA 1
ATOM 648 C C . GLU A 1 81 ? -21.830 0.657 7.163 1.00 55.31 81 GLU A C 1
ATOM 650 O O . GLU A 1 81 ? -22.991 0.309 7.388 1.00 55.31 81 GLU A O 1
ATOM 655 N N . GLU A 1 82 ? -21.352 1.831 7.591 1.00 52.47 82 GLU A N 1
ATOM 656 C CA . GLU A 1 82 ? -22.184 2.787 8.333 1.00 52.47 82 GLU A CA 1
ATOM 657 C C . GLU A 1 82 ? -23.389 3.244 7.500 1.00 52.47 82 GLU A C 1
ATOM 659 O O . GLU A 1 82 ? -24.494 3.380 8.025 1.00 52.47 82 GLU A O 1
ATOM 664 N N . GLN A 1 83 ? -23.216 3.414 6.186 1.00 50.94 83 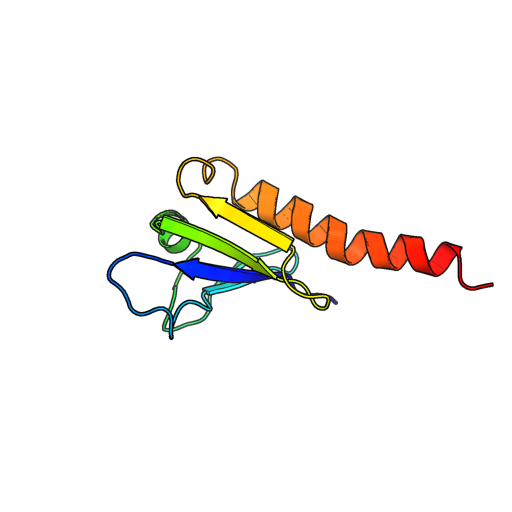GLN A N 1
ATOM 665 C CA . GLN A 1 83 ? -24.302 3.822 5.301 1.00 50.94 83 GLN A CA 1
ATOM 666 C C . GLN A 1 83 ? -25.341 2.713 5.076 1.00 50.94 83 GLN A C 1
ATOM 668 O O . GLN A 1 83 ? -26.523 3.026 4.967 1.00 50.94 83 GLN A O 1
ATOM 673 N N . LEU A 1 84 ? -24.941 1.435 5.048 1.00 51.66 84 LEU A N 1
ATOM 674 C CA . LEU A 1 84 ? -25.867 0.295 4.958 1.00 51.66 84 LEU A CA 1
ATOM 675 C C . LEU A 1 84 ? -26.695 0.119 6.237 1.00 51.66 84 LEU A C 1
ATOM 677 O O . LEU A 1 84 ? -27.888 -0.160 6.147 1.00 51.66 84 LEU A O 1
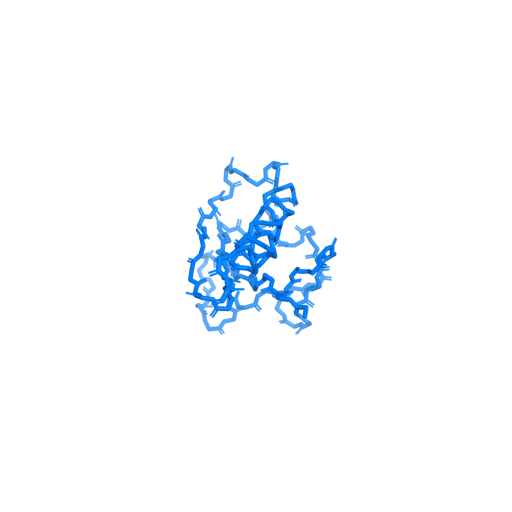ATOM 681 N N . SER A 1 85 ? -26.108 0.390 7.409 1.00 54.75 85 SER A N 1
ATOM 682 C CA . SER A 1 85 ? -26.824 0.340 8.695 1.00 54.75 85 SER A CA 1
ATOM 683 C C . SER A 1 85 ? -28.007 1.319 8.786 1.00 54.75 85 SER A C 1
ATOM 685 O O . SER A 1 85 ? -28.928 1.110 9.569 1.00 54.75 85 SER A O 1
ATOM 687 N N . LEU A 1 86 ? -28.025 2.371 7.955 1.00 51.00 86 LEU A N 1
ATOM 688 C CA . LEU A 1 86 ? -29.134 3.331 7.869 1.00 51.00 86 LEU A CA 1
ATOM 689 C C . LEU A 1 86 ? -30.337 2.806 7.066 1.00 51.00 86 LEU A C 1
ATOM 691 O O . LEU A 1 86 ? -31.407 3.413 7.120 1.00 51.00 86 LEU A O 1
ATOM 695 N N . PHE A 1 87 ? -30.171 1.719 6.307 1.00 56.28 87 PHE A N 1
ATOM 696 C CA . PHE A 1 87 ? -31.215 1.126 5.465 1.00 56.28 87 PHE A CA 1
ATOM 697 C C . PHE A 1 87 ? -31.724 -0.228 5.982 1.00 56.28 87 PHE A C 1
ATOM 699 O O . PHE A 1 87 ? -32.685 -0.757 5.422 1.00 56.28 87 PHE A O 1
ATOM 706 N N . GLU A 1 88 ? -31.131 -0.776 7.044 1.00 48.28 88 GLU A N 1
ATOM 707 C CA . GLU A 1 88 ? -31.658 -1.948 7.750 1.00 48.28 88 GLU A CA 1
ATOM 708 C C . GLU A 1 88 ? -32.741 -1.497 8.753 1.00 48.28 88 GLU A C 1
ATOM 710 O O . GLU A 1 88 ? -32.445 -1.129 9.889 1.00 48.28 88 GLU A O 1
ATOM 715 N N . ILE A 1 89 ? -34.002 -1.478 8.296 1.00 46.38 89 ILE A N 1
ATOM 716 C CA . ILE A 1 89 ? -35.223 -1.262 9.102 1.00 46.38 89 ILE A CA 1
ATOM 717 C C . ILE A 1 89 ? -36.020 -2.565 9.159 1.00 46.38 89 ILE A C 1
ATOM 719 O O . ILE A 1 89 ? -36.217 -3.167 8.077 1.00 46.38 89 ILE A O 1
#

Radius of gyration: 13.91 Å; Cα contacts (8 Å, |Δi|>4): 131; chains: 1; bounding box: 46×26×25 Å

pLDDT: mean 84.06, std 13.81, range [46.38, 95.69]

Solvent-accessible surface area (backbone atoms only — not comparable to full-atom values): 5212 Å² total; per-residue (Å²): 134,77,52,32,37,34,31,42,42,43,89,91,59,69,75,91,60,22,64,31,29,37,33,75,93,56,83,45,52,29,81,94,63,27,87,44,72,70,64,58,68,75,27,55,27,40,37,37,28,43,94,92,38,84,75,50,78,45,51,42,96,62,46,93,49,44,68,62,50,51,50,54,52,43,49,49,62,55,50,50,53,61,57,50,61,76,70,71,124

Sequence (89 aa):
MNKLYIFAYKAPVAPMDAYAGYFDGTFHPKPGVLNSFDELMDQDYVEFFGDCGFLEHIPQRFFGDLYAKMEAAYTRLNGGEEQLSLFEI

Mean predicted aligned error: 6.67 Å

Secondary structure (DSSP, 8-state):
---EEEEEE-TTS-GGG-EEEEESSSEEE-TTT-SSHHHHHTSSEEEEEETTEEEEEEEGGGGGGHHHHHHHHHHHHHHHHHHHHTT--